Protein AF-A0A8T3LWT0-F1 (afdb_monomer)

Secondary structure (DSSP, 8-state):
---S-S-SEEEEETTS-EEEEEE--SSS-B--EEESSTT--EEEPPPPB-TT-EEEEEE----SEEEEEE-TTSTTTSEEEEEEE-

Radius of gyration: 12.31 Å; Cα contacts (8 Å, |Δi|>4): 207; chains: 1; bounding box: 29×21×29 Å

Nearest PDB structures (foldseek):
  4p5s-assembly1_A  TM=7.408E-01  e=1.401E-05  Paracoccus denitrificans
  2gba-assembly1_A  TM=7.508E-01  e=2.382E-05  Paracoccus denitrificans
  2qdw-assembly1_A  TM=7.407E-01  e=4.050E-05  Paracoccus denitrificans
  6fjy-assembly1_A  TM=5.723E-01  e=1.188E-02  Acinetobacter baumannii
  7zv9-assembly3_F  TM=5.311E-01  e=1.270E+00  Homo sapiens

Foldseek 3Di:
DQQEDPDQEAEAEAQDKDKDKDAAQDQAKWFKWKAQAVVHHTQWGTDIDGHRDMDMTIGHGDHADKIKMATPVRRPHYIHIYGYYD

pLDDT: mean 97.12, std 4.0, range [69.31, 98.81]

Sequence (86 aa):
ADLAFPVTTIQATAGAAFTITLVNNDSVPHNISIYAEEGGELLAEGTVINGGETVELRVDPLDAGEYYFMCDLHPADMNGTLVVEG

Solvent-accessible surface area (backbone atoms only — not comparable to full-atom values): 4901 Å² total; per-residue (Å²): 123,78,68,54,57,98,61,52,67,48,81,48,53,37,72,42,62,52,72,48,77,49,71,35,86,46,80,59,70,47,37,54,31,35,22,59,36,90,93,48,58,82,74,35,82,36,72,77,38,48,44,77,38,71,50,75,37,72,38,73,56,42,71,66,44,72,30,24,33,32,16,85,88,44,59,92,56,17,49,36,39,36,40,25,44,128

Structure (mmCIF, N/CA/C/O backbone):
data_AF-A0A8T3LWT0-F1
#
_entry.id   AF-A0A8T3LWT0-F1
#
loop_
_atom_site.group_PDB
_atom_site.id
_atom_site.type_symbol
_atom_site.label_atom_id
_atom_site.label_alt_id
_atom_site.label_comp_id
_atom_site.label_asym_id
_atom_site.label_entity_id
_atom_site.label_seq_id
_atom_site.pdbx_PDB_ins_code
_atom_site.Cartn_x
_atom_site.Cartn_y
_atom_site.Cartn_z
_atom_site.occupancy
_atom_site.B_iso_or_equiv
_atom_site.auth_seq_id
_atom_site.auth_comp_id
_atom_site.auth_asym_id
_atom_site.auth_atom_id
_atom_site.pdbx_PDB_model_num
ATOM 1 N N . ALA A 1 1 ? 8.318 5.740 -17.754 1.00 69.31 1 ALA A N 1
ATOM 2 C CA . ALA A 1 1 ? 7.577 5.219 -16.610 1.00 69.31 1 ALA A CA 1
ATOM 3 C C . ALA A 1 1 ? 6.541 6.251 -16.222 1.00 69.31 1 ALA A C 1
ATOM 5 O O . ALA A 1 1 ? 6.896 7.428 -16.158 1.00 69.31 1 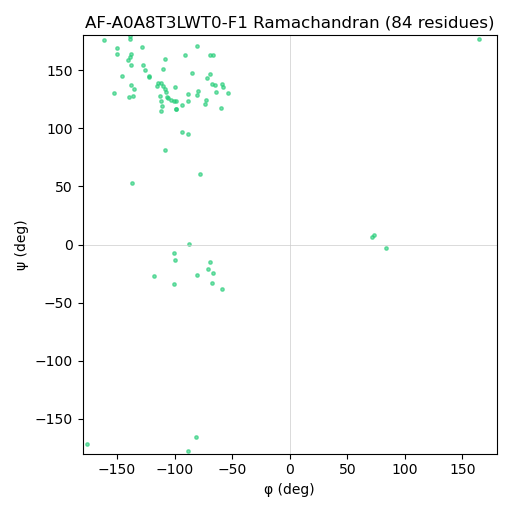ALA A O 1
ATOM 6 N N . ASP A 1 2 ? 5.293 5.829 -16.080 1.00 80.69 2 ASP A N 1
ATOM 7 C CA . ASP A 1 2 ? 4.253 6.638 -15.449 1.00 80.69 2 ASP A CA 1
ATOM 8 C C . ASP A 1 2 ? 4.256 6.213 -13.981 1.00 80.69 2 ASP A C 1
ATOM 10 O O . ASP A 1 2 ? 3.765 5.142 -13.635 1.00 80.69 2 ASP A O 1
ATOM 14 N N . LEU A 1 3 ? 4.957 6.980 -13.143 1.00 91.69 3 LEU A N 1
ATOM 15 C CA . LEU A 1 3 ? 5.190 6.642 -11.737 1.00 91.69 3 LEU A CA 1
ATOM 16 C C . LEU A 1 3 ? 3.936 6.952 -10.914 1.00 91.69 3 LEU A C 1
ATOM 18 O O . LEU A 1 3 ? 3.969 7.783 -10.016 1.00 91.69 3 LEU A O 1
ATOM 22 N N . ALA A 1 4 ? 2.822 6.303 -11.241 1.00 95.44 4 ALA A N 1
ATOM 23 C CA . ALA A 1 4 ? 1.535 6.525 -10.602 1.00 95.44 4 ALA A CA 1
ATOM 24 C C . ALA A 1 4 ? 0.725 5.229 -10.515 1.00 95.44 4 ALA A C 1
ATOM 26 O O . ALA A 1 4 ? 0.728 4.397 -11.426 1.00 95.44 4 ALA A O 1
ATOM 27 N N . PHE A 1 5 ? -0.039 5.081 -9.433 1.00 96.44 5 PHE A N 1
ATOM 28 C CA . PHE A 1 5 ? -1.177 4.172 -9.454 1.00 96.44 5 PHE A CA 1
ATOM 29 C C . PHE A 1 5 ? -2.344 4.871 -10.165 1.00 96.44 5 PHE A C 1
ATOM 31 O O . PHE A 1 5 ? -2.671 6.006 -9.819 1.00 96.44 5 PHE A O 1
ATOM 38 N N . PRO A 1 6 ? -3.034 4.217 -11.119 1.00 94.06 6 PRO A N 1
ATOM 39 C CA . PRO A 1 6 ? -4.213 4.809 -11.756 1.00 94.06 6 PRO A CA 1
ATOM 40 C C . PRO A 1 6 ? -5.407 4.923 -10.793 1.00 94.06 6 PRO A C 1
ATOM 42 O O . PRO A 1 6 ? -6.383 5.609 -11.087 1.00 94.06 6 PRO A O 1
ATOM 45 N N . VAL A 1 7 ? -5.344 4.225 -9.656 1.00 93.81 7 VAL A N 1
ATOM 46 C CA . VAL A 1 7 ? -6.339 4.237 -8.587 1.00 93.81 7 VAL A CA 1
ATOM 47 C C . VAL A 1 7 ? -5.715 4.910 -7.372 1.00 93.81 7 VAL A C 1
ATOM 49 O O . VAL A 1 7 ? -4.692 4.449 -6.879 1.00 93.81 7 VAL A O 1
ATOM 52 N N . THR A 1 8 ? -6.350 5.970 -6.875 1.00 95.38 8 THR A N 1
ATOM 53 C CA . THR A 1 8 ? -5.905 6.714 -5.683 1.00 95.38 8 THR A CA 1
ATOM 54 C C . THR A 1 8 ? -6.689 6.344 -4.424 1.00 95.38 8 THR A C 1
ATOM 56 O O . THR A 1 8 ? -6.345 6.794 -3.335 1.00 95.38 8 THR A O 1
ATOM 59 N N .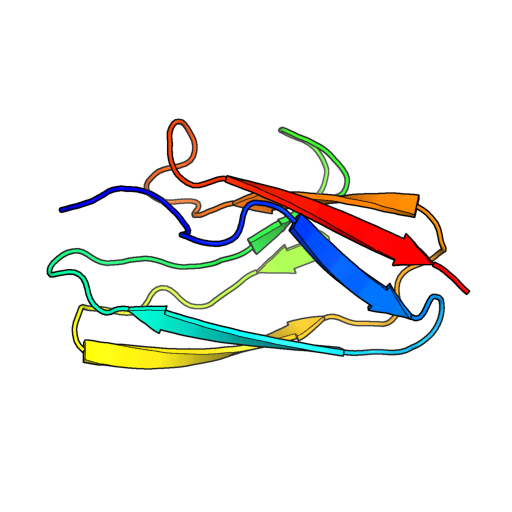 THR A 1 9 ? -7.752 5.542 -4.556 1.00 98.12 9 THR A N 1
ATOM 60 C CA . THR A 1 9 ? -8.579 5.087 -3.433 1.00 98.12 9 THR A CA 1
ATOM 61 C C . THR A 1 9 ? -8.980 3.626 -3.604 1.00 98.12 9 THR A C 1
ATOM 63 O O . THR A 1 9 ? -9.554 3.260 -4.629 1.00 98.12 9 THR A O 1
ATOM 66 N N . ILE A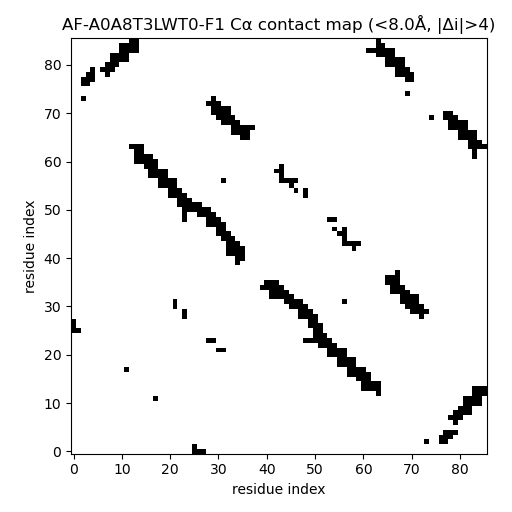 1 10 ? -8.708 2.803 -2.592 1.00 98.19 10 ILE A N 1
ATOM 67 C CA . ILE A 1 10 ? -9.164 1.408 -2.493 1.00 98.19 10 ILE A CA 1
ATOM 68 C C . ILE A 1 10 ? -10.185 1.329 -1.355 1.00 98.19 10 ILE A C 1
ATOM 70 O O . ILE A 1 10 ? -9.976 1.944 -0.315 1.00 98.19 10 ILE A O 1
ATOM 74 N N . GLN A 1 11 ? -11.274 0.578 -1.536 1.00 98.38 11 GLN A N 1
ATOM 75 C CA . GLN A 1 11 ? -12.268 0.317 -0.488 1.00 98.38 11 GLN A CA 1
ATOM 76 C C . GLN A 1 11 ? -12.205 -1.147 -0.045 1.00 98.38 11 GLN A C 1
ATOM 78 O O . GLN A 1 11 ? -12.125 -2.045 -0.887 1.00 98.38 11 GLN A O 1
ATOM 83 N N . ALA A 1 12 ? -12.271 -1.389 1.262 1.00 98.31 12 ALA A N 1
ATOM 84 C CA . ALA A 1 12 ? -12.317 -2.723 1.853 1.00 98.31 12 ALA A CA 1
ATOM 85 C C . ALA A 1 12 ? -13.321 -2.789 3.015 1.00 98.31 12 ALA A C 1
ATOM 87 O O . ALA A 1 12 ? -13.722 -1.772 3.576 1.00 98.31 12 ALA A O 1
ATOM 88 N N . THR A 1 13 ? -13.735 -4.005 3.376 1.00 98.44 13 THR A N 1
ATOM 89 C CA . THR A 1 13 ? -14.677 -4.232 4.479 1.00 98.44 13 THR A CA 1
ATOM 90 C C . THR A 1 13 ? -13.945 -4.376 5.811 1.00 98.44 13 THR A C 1
ATOM 92 O O . THR A 1 13 ? -13.036 -5.198 5.934 1.00 98.44 13 THR A O 1
ATOM 95 N N . ALA A 1 14 ? -14.380 -3.629 6.823 1.00 98.44 14 ALA A N 1
ATOM 96 C CA . ALA A 1 14 ? -13.845 -3.696 8.178 1.00 98.44 14 ALA A CA 1
ATOM 97 C C . ALA A 1 14 ? -13.969 -5.103 8.779 1.00 98.44 14 ALA A C 1
ATOM 99 O O . ALA A 1 14 ? -14.989 -5.782 8.636 1.00 98.44 14 ALA A O 1
ATOM 100 N N . GLY A 1 15 ? -12.917 -5.550 9.465 1.00 98.25 15 GLY A N 1
ATOM 101 C CA . GLY A 1 15 ? -12.864 -6.858 10.119 1.00 98.25 15 GLY A CA 1
ATOM 102 C C . GLY A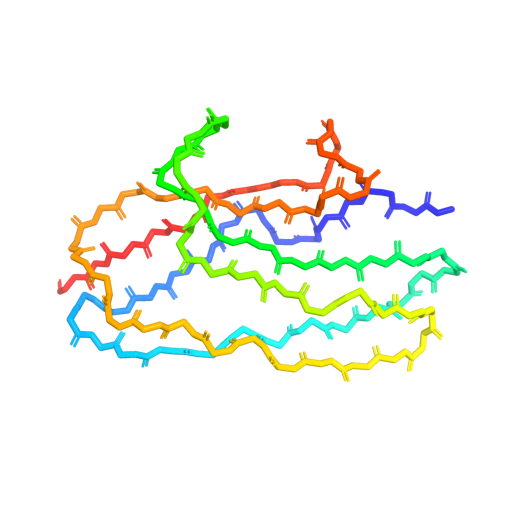 1 15 ? -12.765 -8.057 9.166 1.00 98.25 15 GLY A C 1
ATOM 103 O O . GLY A 1 15 ? -12.790 -9.199 9.632 1.00 98.25 15 GLY A O 1
ATOM 104 N N . ALA A 1 16 ? -12.611 -7.835 7.856 1.00 98.38 16 ALA A N 1
ATOM 105 C CA . ALA A 1 16 ? -12.403 -8.887 6.868 1.00 98.38 16 ALA A CA 1
ATOM 106 C C . ALA A 1 16 ? -11.024 -8.765 6.211 1.00 98.38 16 ALA A C 1
ATOM 108 O O . ALA A 1 16 ? -10.593 -7.685 5.820 1.00 98.38 16 ALA A O 1
ATOM 109 N N . ALA A 1 17 ? -10.335 -9.896 6.055 1.00 98.38 17 ALA A N 1
ATOM 110 C CA . ALA A 1 17 ? -9.115 -9.943 5.260 1.00 98.38 17 ALA A CA 1
ATOM 111 C C . ALA A 1 17 ? -9.451 -9.746 3.779 1.00 98.38 17 ALA A C 1
ATOM 113 O O . ALA A 1 17 ? -10.469 -10.252 3.297 1.00 98.38 17 ALA A O 1
ATOM 114 N N . PHE A 1 18 ? -8.555 -9.102 3.043 1.00 98.62 18 PHE A N 1
ATOM 115 C CA . PHE A 1 18 ? -8.725 -8.852 1.616 1.00 98.62 18 PHE A CA 1
ATOM 116 C C . PHE A 1 18 ? -7.410 -9.065 0.864 1.00 98.62 18 PHE A C 1
ATOM 118 O O . PHE A 1 18 ? -6.379 -9.446 1.425 1.00 98.62 18 PHE A O 1
ATOM 125 N N . THR A 1 19 ? -7.460 -8.935 -0.456 1.00 98.50 19 THR A N 1
ATOM 126 C CA . THR A 1 19 ? -6.300 -9.122 -1.326 1.00 98.50 19 THR A CA 1
ATOM 127 C C . THR A 1 19 ? -6.264 -8.004 -2.346 1.00 98.50 19 THR A C 1
ATOM 129 O O . THR A 1 19 ? -7.289 -7.676 -2.942 1.00 98.50 19 THR A O 1
ATOM 132 N N . ILE A 1 20 ? -5.084 -7.420 -2.523 1.00 98.38 20 ILE A N 1
ATOM 133 C CA . ILE A 1 20 ? -4.810 -6.430 -3.556 1.00 98.38 20 ILE A CA 1
ATOM 134 C C . ILE A 1 20 ? -3.985 -7.112 -4.641 1.00 98.38 20 ILE A C 1
ATOM 136 O O . ILE A 1 20 ? -2.929 -7.677 -4.364 1.00 98.38 20 ILE A O 1
ATOM 140 N N . THR 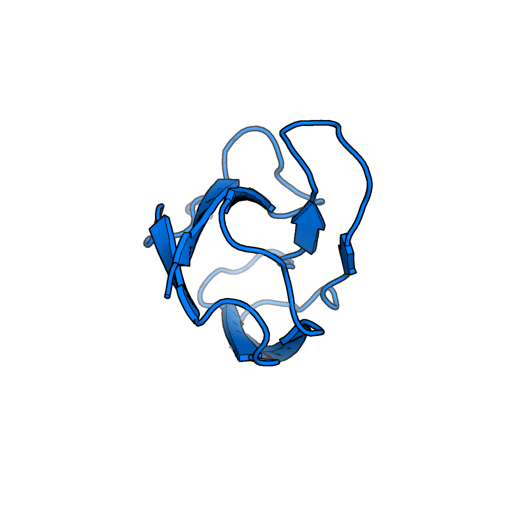A 1 21 ? -4.451 -7.043 -5.884 1.00 98.44 21 THR A N 1
ATOM 141 C CA . THR A 1 21 ? -3.679 -7.495 -7.043 1.00 98.44 21 THR A CA 1
ATOM 142 C C . THR A 1 21 ? -2.930 -6.310 -7.636 1.00 98.44 21 THR A C 1
ATOM 144 O O . THR A 1 21 ? -3.551 -5.343 -8.079 1.00 98.44 21 THR A O 1
ATOM 147 N N . LEU A 1 22 ? -1.602 -6.398 -7.684 1.00 98.19 22 LEU A N 1
ATOM 148 C CA . LEU A 1 22 ? -0.757 -5.439 -8.384 1.00 98.19 22 LEU A CA 1
ATOM 149 C C . LEU A 1 22 ? -0.349 -6.015 -9.741 1.00 98.19 22 LEU A C 1
ATOM 151 O O . LEU A 1 22 ? 0.263 -7.079 -9.806 1.00 98.19 22 LEU A O 1
ATOM 155 N N . VAL A 1 23 ? -0.650 -5.281 -10.813 1.00 98.06 23 VAL A N 1
ATOM 156 C CA . VAL A 1 23 ? -0.188 -5.571 -12.178 1.00 98.06 23 VAL A CA 1
ATOM 157 C C . VAL A 1 23 ? 0.793 -4.480 -12.586 1.00 98.06 23 VAL A C 1
ATOM 159 O O . VAL A 1 23 ? 0.402 -3.318 -12.719 1.00 98.06 23 VAL A O 1
ATOM 162 N N . ASN A 1 24 ? 2.058 -4.839 -12.801 1.00 97.81 24 ASN A N 1
ATOM 163 C CA . ASN A 1 24 ? 3.063 -3.884 -13.250 1.00 97.81 24 ASN A CA 1
ATOM 164 C C . ASN A 1 24 ? 3.073 -3.809 -14.784 1.00 97.81 24 ASN A C 1
ATOM 166 O O . ASN A 1 24 ? 3.724 -4.608 -15.452 1.00 97.81 24 ASN A O 1
ATOM 170 N N . ASN A 1 25 ? 2.344 -2.842 -15.343 1.00 96.00 25 ASN A N 1
ATOM 171 C CA . ASN A 1 25 ? 2.346 -2.563 -16.785 1.00 96.00 25 ASN A CA 1
ATOM 172 C C . ASN A 1 25 ? 3.461 -1.591 -17.217 1.00 96.00 25 ASN A C 1
ATOM 174 O O . ASN A 1 25 ? 3.543 -1.256 -18.401 1.00 96.00 25 ASN A O 1
ATOM 178 N N . ASP A 1 26 ? 4.292 -1.115 -16.286 1.00 95.38 26 ASP A N 1
ATOM 179 C CA . ASP A 1 26 ? 5.453 -0.283 -16.597 1.00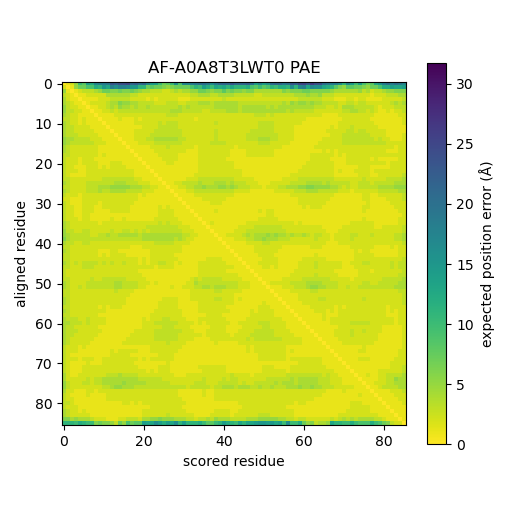 95.38 26 ASP A CA 1
ATOM 180 C C . ASP A 1 26 ? 6.693 -1.155 -16.874 1.00 95.38 26 ASP A C 1
ATOM 182 O O . ASP A 1 26 ? 6.660 -2.382 -16.908 1.00 95.38 26 ASP A O 1
ATOM 186 N N . SER A 1 27 ? 7.810 -0.488 -17.126 1.00 95.69 27 SER A N 1
ATOM 187 C CA . SER A 1 27 ? 9.122 -1.040 -17.446 1.00 95.69 27 SER A CA 1
ATOM 188 C C . SER A 1 27 ? 10.071 -1.077 -16.247 1.00 95.69 27 SER A C 1
ATOM 190 O O . SER A 1 27 ? 11.110 -1.733 -16.328 1.00 95.69 27 SER A O 1
ATOM 192 N N . VAL A 1 28 ? 9.743 -0.386 -15.150 1.00 96.88 28 VAL A N 1
ATOM 193 C CA . VAL A 1 28 ? 10.565 -0.325 -13.931 1.00 96.88 28 VAL A CA 1
ATOM 194 C C . VAL A 1 28 ? 9.921 -1.129 -12.791 1.00 96.88 28 VAL A C 1
ATOM 196 O O . VAL A 1 28 ? 8.730 -1.434 -12.865 1.00 96.88 28 VAL A O 1
ATOM 199 N N . PRO A 1 29 ? 10.680 -1.540 -11.758 1.00 98.25 29 PRO A N 1
ATOM 200 C CA . PRO A 1 29 ? 10.131 -2.344 -10.669 1.00 98.25 29 PRO A CA 1
ATOM 201 C C . PRO A 1 29 ? 9.198 -1.556 -9.745 1.00 98.25 29 PRO A C 1
ATOM 203 O O . PRO A 1 29 ? 9.479 -0.407 -9.413 1.00 98.25 29 PRO A O 1
ATOM 206 N N . HIS A 1 30 ? 8.135 -2.204 -9.272 1.00 98.56 30 HIS A N 1
ATOM 207 C CA . HIS A 1 30 ? 7.150 -1.620 -8.359 1.00 98.56 30 HIS A CA 1
ATOM 208 C C . HIS A 1 30 ? 6.710 -2.624 -7.294 1.00 98.56 30 HIS A C 1
ATOM 210 O O . HIS A 1 30 ? 6.800 -3.834 -7.485 1.00 98.56 30 HIS A O 1
ATOM 216 N N . ASN A 1 31 ? 6.186 -2.115 -6.189 1.00 98.62 31 ASN A N 1
ATOM 217 C CA . ASN A 1 31 ? 5.408 -2.872 -5.215 1.00 98.62 31 ASN A CA 1
ATOM 218 C C . ASN A 1 31 ? 4.218 -2.025 -4.749 1.00 98.62 31 ASN A C 1
ATOM 220 O O . ASN A 1 31 ? 4.039 -0.891 -5.193 1.00 98.62 31 ASN A O 1
ATOM 224 N N . ILE A 1 32 ? 3.407 -2.592 -3.864 1.00 98.69 32 ILE A N 1
ATOM 225 C CA . ILE A 1 32 ? 2.401 -1.862 -3.103 1.00 98.69 32 ILE A CA 1
ATOM 226 C C . ILE A 1 32 ? 2.463 -2.341 -1.658 1.00 98.69 32 ILE A C 1
ATOM 228 O O . ILE A 1 32 ? 2.411 -3.542 -1.422 1.00 98.69 32 ILE A O 1
ATOM 232 N N . SER A 1 33 ? 2.574 -1.416 -0.718 1.00 98.69 33 SER A N 1
ATOM 233 C CA . SER A 1 33 ? 2.599 -1.680 0.722 1.00 98.69 33 SER A CA 1
ATOM 234 C C . SER A 1 33 ? 1.519 -0.847 1.409 1.00 98.69 33 SER A C 1
ATOM 236 O O . SER A 1 33 ? 1.161 0.227 0.920 1.00 98.69 33 SER A O 1
ATOM 238 N N . ILE A 1 34 ? 0.976 -1.354 2.516 1.00 98.81 34 ILE A N 1
ATOM 239 C CA . ILE A 1 34 ? -0.069 -0.704 3.318 1.00 98.81 34 ILE A CA 1
ATOM 240 C C . ILE A 1 34 ? 0.534 -0.211 4.627 1.00 98.81 34 ILE A C 1
ATOM 242 O O . ILE A 1 34 ? 1.223 -0.964 5.315 1.00 98.81 34 ILE A O 1
ATOM 246 N N . TYR A 1 35 ? 0.217 1.025 4.990 1.00 98.81 35 TYR A N 1
ATOM 247 C CA . TYR A 1 35 ? 0.675 1.715 6.186 1.00 98.81 35 TYR A CA 1
ATOM 248 C C . TYR A 1 35 ? -0.506 2.271 6.983 1.00 98.81 35 TYR A C 1
ATOM 250 O O . TYR A 1 35 ? -1.565 2.570 6.426 1.00 98.81 35 TYR A O 1
ATOM 258 N N . ALA A 1 36 ? -0.308 2.444 8.290 1.00 98.56 36 ALA A N 1
ATOM 259 C CA . ALA A 1 36 ? -1.284 3.076 9.176 1.00 98.56 36 ALA A CA 1
ATOM 260 C C . ALA A 1 36 ? -1.622 4.511 8.732 1.00 98.56 36 ALA A C 1
ATOM 262 O O . ALA A 1 36 ? -2.776 4.915 8.777 1.00 98.56 36 ALA A O 1
ATOM 263 N N . GLU A 1 37 ? -0.616 5.250 8.264 1.00 98.44 37 GLU A N 1
ATOM 264 C CA . GLU A 1 37 ? -0.706 6.608 7.720 1.00 98.44 37 GLU A CA 1
ATOM 265 C C . GLU A 1 37 ? 0.555 6.904 6.884 1.00 98.44 37 GLU A C 1
ATOM 267 O O . GLU A 1 37 ? 1.470 6.077 6.826 1.00 98.44 37 GLU A O 1
ATOM 272 N N . GLU A 1 38 ? 0.635 8.069 6.234 1.00 97.25 38 GLU A N 1
ATOM 273 C CA . GLU A 1 38 ? 1.849 8.488 5.518 1.00 97.25 38 GLU A CA 1
ATOM 274 C C . GLU A 1 38 ? 3.046 8.568 6.485 1.00 97.25 38 GLU A C 1
ATOM 276 O O . GLU A 1 38 ? 3.045 9.339 7.443 1.00 97.25 38 GLU A O 1
ATOM 281 N N . GLY A 1 39 ? 4.076 7.747 6.250 1.00 95.75 39 GLY A N 1
ATOM 282 C CA . GLY A 1 39 ? 5.233 7.627 7.149 1.00 95.75 39 GLY A CA 1
ATOM 283 C C . GLY A 1 39 ? 4.959 6.872 8.459 1.00 95.75 39 GLY A C 1
ATOM 284 O O . GLY A 1 39 ? 5.826 6.852 9.336 1.00 95.75 39 GLY A O 1
ATOM 285 N N . GLY A 1 40 ? 3.776 6.264 8.592 1.00 97.44 40 GLY A N 1
ATOM 286 C CA . GLY A 1 40 ? 3.351 5.493 9.756 1.00 97.44 40 GLY A CA 1
ATOM 287 C C . GLY A 1 40 ? 3.877 4.055 9.790 1.00 97.44 40 GLY A C 1
ATOM 288 O O . GLY A 1 40 ? 4.791 3.667 9.062 1.00 97.44 40 GLY A O 1
ATOM 289 N N . GLU A 1 41 ? 3.283 3.243 10.665 1.00 98.44 41 GLU A N 1
ATOM 290 C CA . GLU A 1 41 ? 3.603 1.818 10.805 1.00 98.44 41 GLU A CA 1
ATOM 291 C C . GLU A 1 41 ? 3.242 1.026 9.540 1.00 98.44 41 GLU A C 1
ATOM 293 O O . GLU A 1 41 ? 2.172 1.218 8.967 1.00 98.44 41 GLU A O 1
ATOM 298 N N . LEU A 1 42 ? 4.124 0.111 9.128 1.00 98.62 42 LEU A N 1
ATOM 299 C CA . LEU A 1 42 ? 3.885 -0.837 8.039 1.00 98.62 42 LEU A CA 1
ATOM 300 C C . LEU A 1 42 ? 2.917 -1.934 8.500 1.00 98.62 42 LEU A C 1
ATOM 302 O O . LEU A 1 42 ? 3.217 -2.676 9.432 1.00 98.62 42 LEU A O 1
ATOM 306 N N . LEU A 1 43 ? 1.789 -2.065 7.806 1.00 98.69 43 LEU A N 1
ATOM 307 C CA . LEU A 1 43 ? 0.738 -3.043 8.103 1.00 98.69 43 LEU A CA 1
ATOM 308 C C . LEU A 1 43 ? 0.798 -4.267 7.183 1.00 98.69 43 LEU A C 1
ATOM 310 O O . LEU A 1 43 ? 0.488 -5.376 7.612 1.00 98.69 43 LEU A O 1
ATOM 314 N N . ALA A 1 44 ? 1.190 -4.080 5.920 1.00 98.69 44 ALA A N 1
ATOM 315 C CA . ALA A 1 44 ? 1.384 -5.168 4.965 1.00 98.69 44 ALA A CA 1
ATOM 316 C C . ALA A 1 44 ? 2.418 -4.777 3.903 1.00 98.69 44 ALA A C 1
ATOM 318 O O . ALA A 1 44 ? 2.301 -3.719 3.290 1.00 98.69 44 ALA A O 1
ATOM 319 N N . GLU A 1 45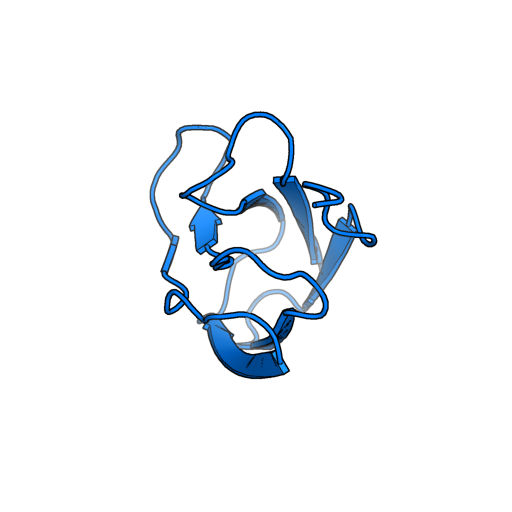 ? 3.406 -5.638 3.663 1.00 98.56 45 GLU A N 1
ATOM 320 C CA . GLU A 1 45 ? 4.479 -5.396 2.692 1.00 98.56 45 GLU A CA 1
ATOM 321 C C . GLU A 1 45 ? 4.247 -6.185 1.401 1.00 98.56 45 GLU A C 1
ATOM 323 O O . GLU A 1 45 ? 4.120 -7.414 1.421 1.00 98.56 45 GLU A O 1
ATOM 328 N N . GLY A 1 46 ? 4.212 -5.487 0.266 1.00 98.19 46 GLY A N 1
ATOM 329 C CA . GLY A 1 46 ? 4.133 -6.121 -1.047 1.00 98.19 46 GLY A CA 1
ATOM 330 C C . GLY A 1 46 ? 5.494 -6.523 -1.599 1.00 98.19 46 GLY A C 1
ATOM 331 O O . GLY A 1 46 ? 6.498 -5.833 -1.427 1.00 98.19 46 GLY A O 1
ATOM 332 N N . THR A 1 47 ? 5.513 -7.617 -2.361 1.00 98.38 47 THR A N 1
ATOM 333 C CA . THR A 1 47 ? 6.702 -8.034 -3.117 1.00 98.38 47 THR A CA 1
ATOM 334 C C . THR A 1 47 ? 7.010 -7.042 -4.239 1.00 98.38 47 THR A C 1
ATOM 336 O O . THR A 1 47 ? 6.109 -6.611 -4.958 1.00 98.38 47 THR A O 1
ATOM 339 N N . VAL A 1 48 ? 8.292 -6.722 -4.424 1.00 98.69 48 VAL A N 1
ATOM 340 C CA . VAL A 1 48 ? 8.768 -5.951 -5.580 1.00 98.69 48 VAL A CA 1
ATOM 341 C C . VAL A 1 48 ? 8.729 -6.816 -6.835 1.00 98.69 48 VAL A C 1
ATOM 343 O O . VAL A 1 48 ? 9.345 -7.880 -6.874 1.00 98.69 48 VAL A O 1
ATOM 346 N N . ILE A 1 49 ? 8.032 -6.336 -7.862 1.00 98.62 49 ILE A N 1
ATOM 347 C CA . ILE A 1 49 ? 7.857 -7.007 -9.149 1.00 98.62 49 ILE A CA 1
ATOM 348 C C . ILE A 1 49 ? 8.357 -6.147 -10.311 1.00 98.62 49 ILE A C 1
ATOM 350 O O . ILE A 1 49 ? 8.229 -4.921 -10.309 1.00 98.62 49 ILE A O 1
ATOM 354 N N . ASN A 1 50 ? 8.913 -6.796 -11.326 1.00 98.38 50 ASN A N 1
ATOM 355 C CA . ASN A 1 50 ? 9.366 -6.176 -12.566 1.00 98.38 50 ASN A CA 1
ATOM 356 C C . ASN A 1 50 ? 8.199 -5.938 -13.534 1.00 98.38 50 ASN A C 1
ATOM 358 O O . ASN A 1 50 ? 7.075 -6.400 -13.330 1.00 98.38 50 ASN A O 1
ATOM 362 N N . GLY A 1 51 ? 8.478 -5.213 -14.617 1.00 97.69 51 GLY A N 1
ATOM 363 C CA . GLY A 1 51 ? 7.506 -4.970 -15.678 1.00 97.69 51 GLY A CA 1
ATOM 364 C C . GLY A 1 51 ? 6.966 -6.258 -16.305 1.00 97.69 51 GLY A C 1
ATOM 365 O O . GLY A 1 51 ? 7.723 -7.179 -16.612 1.00 97.69 51 GLY A O 1
ATOM 366 N N . GLY A 1 52 ? 5.653 -6.306 -16.516 1.00 97.56 52 GLY A N 1
ATOM 367 C CA . GLY A 1 52 ? 4.921 -7.455 -17.056 1.00 97.56 52 GLY A CA 1
ATOM 368 C C . GLY A 1 52 ? 4.536 -8.519 -16.023 1.00 97.56 52 GLY A C 1
ATOM 369 O O . GLY A 1 52 ? 3.860 -9.484 -16.381 1.00 97.56 52 GLY A O 1
ATOM 370 N N . GLU A 1 53 ? 4.940 -8.366 -14.761 1.00 98.50 53 GLU A N 1
ATOM 371 C CA . GLU A 1 53 ? 4.598 -9.298 -13.686 1.00 98.50 53 GLU A CA 1
ATOM 372 C C . GLU A 1 53 ? 3.299 -8.897 -12.964 1.00 98.50 53 GLU A C 1
ATOM 374 O O . GLU A 1 53 ? 2.788 -7.778 -13.069 1.00 98.50 53 GLU A O 1
ATOM 379 N N . THR A 1 54 ? 2.729 -9.851 -12.229 1.00 98.62 54 THR A N 1
ATOM 380 C CA . THR A 1 54 ? 1.541 -9.661 -11.389 1.00 98.62 54 THR A CA 1
ATOM 381 C C . THR A 1 54 ? 1.748 -10.382 -10.068 1.00 98.62 54 THR A C 1
ATOM 383 O O . THR A 1 54 ? 2.234 -11.513 -10.055 1.00 98.62 54 THR A O 1
ATOM 386 N N . VAL A 1 55 ? 1.363 -9.743 -8.965 1.00 98.56 55 VAL A N 1
ATOM 387 C CA . VAL A 1 55 ? 1.418 -10.331 -7.622 1.00 98.56 55 VAL A CA 1
ATOM 388 C C . VAL A 1 55 ? 0.159 -9.998 -6.833 1.00 98.56 55 VAL A C 1
ATOM 390 O O . VAL A 1 55 ? -0.509 -8.994 -7.083 1.00 98.56 55 VAL A O 1
ATOM 393 N N . GLU A 1 56 ? -0.158 -10.853 -5.869 1.00 98.56 56 GLU A N 1
ATOM 394 C CA . GLU A 1 56 ? -1.215 -10.634 -4.891 1.00 98.56 56 GLU A CA 1
ATOM 395 C C . GLU A 1 56 ? -0.596 -10.306 -3.530 1.00 98.56 56 GLU A C 1
ATOM 397 O O . GLU A 1 56 ? 0.231 -11.061 -3.015 1.00 98.56 56 GLU A O 1
ATOM 402 N N . LEU A 1 57 ? -1.015 -9.188 -2.938 1.00 98.56 57 LEU A N 1
ATOM 403 C CA . LEU A 1 57 ? -0.750 -8.847 -1.547 1.00 98.56 57 LEU A CA 1
ATOM 404 C C . LEU A 1 57 ? -1.976 -9.208 -0.713 1.00 98.56 57 LEU A C 1
ATOM 406 O O . LEU A 1 57 ? -3.048 -8.622 -0.878 1.00 98.56 57 LEU A O 1
ATOM 410 N N . ARG A 1 58 ? -1.816 -10.153 0.213 1.00 98.50 58 ARG A N 1
ATOM 411 C CA . ARG A 1 58 ? -2.823 -10.423 1.238 1.00 98.50 58 ARG A CA 1
ATOM 412 C C . ARG A 1 58 ? -2.694 -9.404 2.366 1.00 98.50 58 ARG A C 1
ATOM 414 O O . ARG A 1 58 ? -1.614 -9.258 2.928 1.00 98.50 58 ARG A O 1
ATOM 421 N N . VAL A 1 59 ? -3.808 -8.773 2.722 1.00 98.62 59 VAL A N 1
ATOM 422 C CA . VAL A 1 59 ? -3.907 -7.868 3.870 1.00 98.62 59 VAL A CA 1
ATOM 423 C C . VAL A 1 59 ? -4.810 -8.519 4.913 1.00 98.62 59 VAL A C 1
ATOM 425 O O . VAL A 1 59 ? -5.910 -8.991 4.597 1.00 98.62 59 VAL A O 1
ATOM 428 N N . ASP A 1 60 ? -4.312 -8.605 6.143 1.00 98.56 60 ASP A N 1
ATOM 429 C CA . ASP A 1 60 ? -5.081 -9.108 7.279 1.00 98.56 60 ASP A CA 1
ATOM 430 C C . ASP A 1 60 ? -6.245 -8.159 7.621 1.00 98.56 60 ASP A C 1
ATOM 432 O O . ASP A 1 60 ? -6.280 -7.026 7.140 1.00 98.56 60 ASP A O 1
ATOM 436 N N . PRO A 1 61 ? -7.249 -8.612 8.395 1.00 98.56 61 PRO A N 1
ATOM 437 C CA . PRO A 1 61 ? -8.375 -7.767 8.770 1.00 98.56 61 PRO A CA 1
ATOM 438 C C . PRO A 1 61 ? -7.922 -6.453 9.412 1.00 98.56 61 PRO A C 1
ATOM 440 O O . PRO A 1 61 ? -7.140 -6.466 10.362 1.00 98.56 61 PRO A O 1
ATOM 443 N N . LEU A 1 62 ? -8.461 -5.341 8.916 1.00 98.62 62 LEU A N 1
ATOM 444 C CA . LEU A 1 62 ? -8.245 -4.005 9.465 1.00 98.62 62 LEU A CA 1
ATOM 445 C C . LEU A 1 62 ? -9.532 -3.487 10.113 1.00 98.62 62 LEU A C 1
ATOM 447 O O . LEU A 1 62 ? -10.639 -3.856 9.703 1.00 98.62 62 LEU A O 1
ATOM 451 N N . ASP A 1 63 ? -9.380 -2.634 11.120 1.00 98.56 63 ASP A N 1
ATOM 452 C CA . ASP A 1 63 ? -10.499 -1.896 11.701 1.00 98.56 63 ASP A CA 1
ATOM 453 C C . ASP A 1 63 ? -11.025 -0.848 10.710 1.00 98.56 63 ASP A C 1
ATOM 455 O O . ASP A 1 63 ? -10.369 -0.502 9.728 1.00 98.56 63 ASP A O 1
ATOM 459 N N . ALA A 1 64 ? -12.236 -0.339 10.947 1.00 98.56 64 ALA A N 1
ATOM 460 C CA . ALA A 1 64 ? -12.766 0.746 10.130 1.00 98.56 64 ALA A CA 1
ATOM 461 C C . ALA A 1 64 ? -11.905 2.011 10.294 1.00 98.56 64 ALA A C 1
ATOM 463 O O . ALA A 1 64 ? -11.626 2.432 11.419 1.00 98.56 64 ALA A O 1
ATOM 464 N N . GLY A 1 65 ? -11.519 2.631 9.181 1.00 98.50 65 GLY A N 1
ATOM 465 C CA . GLY A 1 65 ? -10.613 3.773 9.178 1.00 98.50 65 GLY A CA 1
ATOM 466 C C . GLY A 1 65 ? -10.029 4.079 7.803 1.00 98.50 65 GLY A C 1
ATOM 467 O O . GLY A 1 65 ? -10.282 3.377 6.823 1.00 98.50 65 GLY A O 1
ATOM 468 N N . GLU A 1 66 ? -9.242 5.149 7.747 1.00 98.69 66 GLU A N 1
ATOM 469 C CA . GLU A 1 66 ? -8.417 5.485 6.589 1.00 98.69 66 GLU A CA 1
ATOM 470 C C . GLU A 1 66 ? -6.978 5.041 6.843 1.00 98.69 66 GLU A C 1
ATOM 472 O O . GLU A 1 66 ? -6.426 5.262 7.919 1.00 98.69 66 GLU A O 1
ATOM 477 N N . TYR A 1 67 ? -6.395 4.424 5.826 1.00 98.81 67 TYR A N 1
ATOM 478 C CA . TYR A 1 67 ? -5.037 3.909 5.785 1.00 98.81 67 TYR A CA 1
ATOM 479 C C . TYR A 1 67 ? -4.338 4.436 4.534 1.00 98.81 67 TYR A C 1
ATOM 481 O O . TYR A 1 67 ? -4.966 4.982 3.619 1.00 98.81 67 TYR A O 1
ATOM 489 N N . TYR A 1 68 ? -3.032 4.228 4.461 1.00 98.75 68 TYR A N 1
ATOM 490 C CA . TYR A 1 68 ? -2.209 4.696 3.357 1.00 98.75 68 TYR A CA 1
ATOM 491 C C . TYR A 1 68 ? -1.647 3.516 2.569 1.00 98.75 68 TYR A C 1
ATOM 493 O O . TYR A 1 68 ? -1.227 2.522 3.158 1.00 98.75 68 TYR A O 1
ATOM 501 N N . PHE A 1 69 ? -1.618 3.608 1.243 1.00 98.69 69 PHE A N 1
ATOM 502 C CA . PHE A 1 69 ? -0.865 2.669 0.417 1.00 98.69 69 PHE A CA 1
ATOM 503 C C . PHE A 1 69 ? 0.154 3.409 -0.438 1.00 98.69 69 PHE A C 1
ATOM 505 O O . PHE A 1 69 ? -0.122 4.504 -0.925 1.00 98.69 69 PHE A O 1
ATOM 512 N N . MET A 1 70 ? 1.319 2.801 -0.653 1.00 98.44 70 MET A N 1
ATOM 513 C CA . MET A 1 70 ? 2.348 3.363 -1.529 1.00 98.44 70 MET A CA 1
ATOM 514 C C . MET A 1 70 ? 3.215 2.307 -2.207 1.00 98.44 70 MET A C 1
ATOM 516 O O . MET A 1 70 ? 3.239 1.148 -1.796 1.00 98.44 70 MET A O 1
ATOM 520 N N . CYS A 1 71 ? 3.934 2.722 -3.251 1.00 98.31 71 CYS A N 1
ATOM 521 C CA . CYS A 1 71 ? 5.102 2.004 -3.746 1.00 98.31 71 CYS A CA 1
ATOM 522 C C . CYS A 1 71 ? 6.347 2.492 -3.000 1.00 98.31 71 CYS A C 1
ATOM 524 O O . CYS A 1 71 ? 6.700 3.669 -3.081 1.00 98.31 71 CYS A O 1
ATOM 526 N N . ASP A 1 72 ? 7.072 1.578 -2.365 1.00 98.31 72 ASP A N 1
ATOM 527 C CA . ASP A 1 72 ? 8.221 1.912 -1.514 1.00 98.31 72 ASP A CA 1
ATOM 528 C C . ASP A 1 72 ? 9.435 2.394 -2.326 1.00 98.31 72 ASP A C 1
ATOM 530 O O . ASP A 1 72 ? 10.313 3.085 -1.810 1.00 98.31 72 ASP A O 1
ATOM 534 N N . LEU A 1 73 ? 9.480 2.058 -3.621 1.00 97.81 73 LEU A N 1
ATOM 535 C CA . LEU A 1 73 ? 10.518 2.512 -4.549 1.00 97.81 73 LEU A CA 1
ATOM 536 C C . LEU A 1 73 ? 10.265 3.933 -5.071 1.00 97.81 73 LEU A C 1
ATOM 538 O O . LEU A 1 73 ? 11.212 4.623 -5.450 1.00 97.81 73 LEU A O 1
ATOM 542 N N . HIS A 1 74 ? 9.002 4.365 -5.104 1.00 96.56 74 HIS A N 1
ATOM 543 C CA . HIS A 1 74 ? 8.580 5.642 -5.690 1.00 96.56 74 HIS A CA 1
ATOM 544 C C . HIS A 1 74 ? 7.556 6.370 -4.795 1.00 96.56 74 HIS A C 1
ATOM 546 O O . HIS A 1 74 ? 6.485 6.755 -5.271 1.00 96.56 74 HIS A O 1
ATOM 552 N N . PRO A 1 75 ? 7.856 6.580 -3.498 1.00 95.06 75 PRO A N 1
ATOM 553 C CA . PRO A 1 75 ? 6.858 7.001 -2.512 1.00 95.06 75 PRO A CA 1
ATOM 554 C C . PRO A 1 75 ? 6.315 8.417 -2.750 1.00 95.06 75 PRO A C 1
ATOM 556 O O . PRO A 1 75 ? 5.195 8.718 -2.349 1.00 95.06 75 PRO A O 1
ATOM 559 N N . ALA A 1 76 ? 7.079 9.281 -3.431 1.00 94.19 76 ALA A N 1
ATOM 560 C CA . ALA A 1 76 ? 6.672 10.656 -3.723 1.00 94.19 76 ALA A CA 1
ATOM 561 C C . ALA A 1 76 ? 5.484 10.748 -4.698 1.00 94.19 76 ALA A C 1
ATOM 563 O O . ALA A 1 76 ? 4.673 11.662 -4.573 1.00 94.19 76 ALA A O 1
ATOM 564 N N . ASP A 1 77 ? 5.380 9.807 -5.642 1.00 94.44 77 ASP A N 1
ATOM 565 C CA . ASP A 1 77 ? 4.431 9.884 -6.761 1.00 94.44 77 ASP A CA 1
ATOM 566 C C . ASP A 1 77 ? 3.402 8.734 -6.757 1.00 94.44 77 ASP A C 1
ATOM 568 O O . ASP A 1 77 ? 2.279 8.889 -7.239 1.00 94.44 77 ASP A O 1
ATOM 572 N N . MET A 1 78 ? 3.751 7.575 -6.184 1.00 97.69 78 MET A N 1
ATOM 573 C CA . MET A 1 78 ? 2.922 6.366 -6.206 1.00 97.69 78 MET A CA 1
ATOM 574 C C . MET A 1 78 ? 2.317 6.069 -4.842 1.00 97.69 78 MET A C 1
ATOM 576 O O . MET A 1 78 ? 2.816 5.219 -4.102 1.00 97.69 78 MET A O 1
ATOM 580 N N . ASN A 1 79 ? 1.218 6.744 -4.526 1.00 98.12 79 ASN A N 1
ATOM 581 C CA . ASN A 1 79 ? 0.504 6.553 -3.273 1.00 98.12 79 ASN A CA 1
ATOM 582 C C . ASN A 1 79 ? -1.002 6.827 -3.390 1.00 98.12 79 ASN A C 1
ATOM 584 O O . ASN A 1 79 ? -1.488 7.322 -4.409 1.00 98.12 79 ASN A O 1
ATOM 588 N N . GLY A 1 80 ? -1.743 6.461 -2.347 1.00 98.31 80 GLY A N 1
ATOM 589 C CA . GLY A 1 80 ? -3.171 6.721 -2.227 1.00 98.31 80 GLY A CA 1
ATOM 590 C C . GLY A 1 80 ? -3.747 6.265 -0.888 1.00 98.31 80 GLY A C 1
ATOM 591 O O . GLY A 1 80 ? -3.024 5.882 0.033 1.00 98.31 80 GLY A O 1
ATOM 592 N N . THR A 1 81 ? -5.073 6.311 -0.785 1.00 98.69 81 THR A N 1
ATOM 593 C CA . THR A 1 81 ? -5.815 6.029 0.451 1.00 98.69 81 THR A CA 1
ATOM 594 C C . THR A 1 81 ? -6.529 4.684 0.377 1.00 98.69 81 THR A C 1
ATOM 596 O O . THR A 1 81 ? -7.259 4.398 -0.572 1.00 98.69 81 THR A O 1
ATOM 599 N N . LEU A 1 82 ? -6.380 3.861 1.406 1.00 98.69 82 LEU A N 1
ATOM 600 C CA . LEU A 1 82 ? -7.214 2.684 1.621 1.0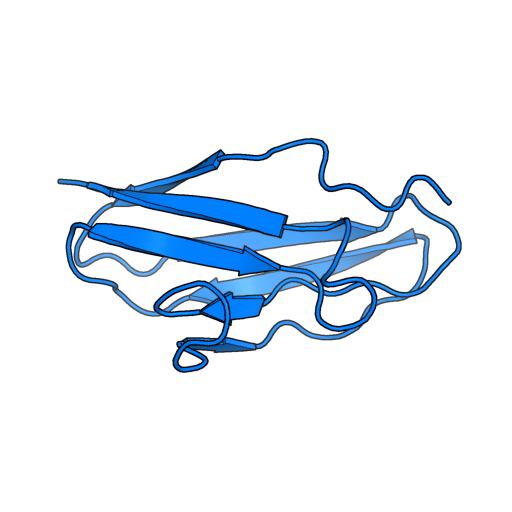0 98.69 82 LEU A CA 1
ATOM 601 C C . LEU A 1 82 ? -8.292 3.040 2.652 1.00 98.69 82 LEU A C 1
ATOM 603 O O . LEU A 1 82 ? -7.979 3.336 3.799 1.00 98.69 82 LEU A O 1
ATOM 607 N N . VAL A 1 83 ? -9.558 3.004 2.247 1.00 98.69 83 VAL A N 1
ATOM 608 C CA . VAL A 1 83 ? -10.711 3.229 3.124 1.00 98.69 83 VAL A CA 1
ATOM 609 C C . VAL A 1 83 ? -11.284 1.879 3.533 1.00 98.69 83 VAL A C 1
ATOM 611 O O . VAL A 1 83 ? -11.654 1.066 2.685 1.00 98.69 83 VAL A O 1
ATOM 614 N N . VAL A 1 84 ? -11.363 1.638 4.836 1.00 98.62 84 VAL A N 1
ATOM 615 C CA . VAL A 1 84 ? -11.945 0.428 5.414 1.00 98.62 84 VAL A CA 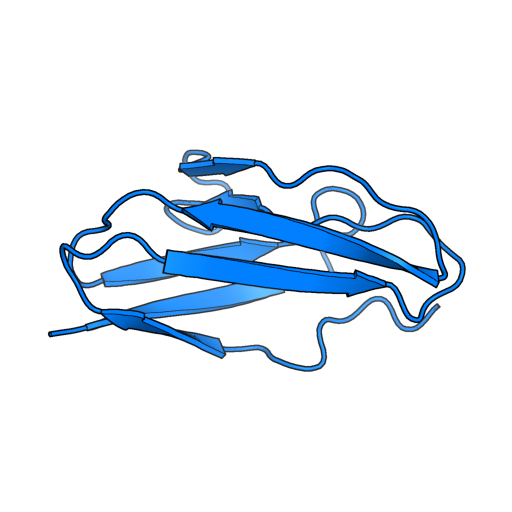1
ATOM 616 C C . VAL A 1 84 ? -13.244 0.807 6.119 1.00 98.62 84 VAL A C 1
ATOM 618 O O . VAL A 1 84 ? -13.243 1.607 7.053 1.00 98.62 84 VAL A O 1
ATOM 621 N N . GLU A 1 85 ? -14.363 0.244 5.671 1.00 96.19 85 GLU A N 1
ATOM 622 C CA . GLU A 1 85 ? -15.711 0.596 6.140 1.00 96.19 85 GLU A CA 1
ATOM 623 C C . GLU A 1 85 ? -16.595 -0.644 6.353 1.00 96.19 85 GLU A C 1
ATOM 625 O O . GLU A 1 85 ? -16.253 -1.744 5.917 1.00 96.19 85 GLU A O 1
ATOM 630 N N . GLY A 1 86 ? -17.704 -0.494 7.082 1.00 85.69 86 GLY A N 1
ATOM 631 C CA . GLY A 1 86 ? -18.599 -1.590 7.481 1.00 85.69 86 GLY A CA 1
ATOM 632 C C . GLY A 1 86 ? -20.057 -1.338 7.137 1.00 85.69 86 GLY A C 1
ATOM 633 O O . GLY A 1 86 ? -20.453 -0.153 7.082 1.00 85.69 86 GLY A O 1
#

Mean predicted aligned error: 2.28 Å